Protein AF-Q6NER3-F1 (afdb_monomer)

Secondary structure (DSSP, 8-state):
-B-HHHHHHHHHHHHH-S--S---SEEEEEEEES-HHHHHHHHHHS--SSS-TTEEEETTEEEEEEEEETT-SSTTEEEETTTEEEE-TTHHHHHHTPEEEEEETTEEEEE--HHHHHHHHHHHHHHHHHHHH-TTTT----

Foldseek 3Di:
DWAPPVLVQVVCCVPPNDHRPDDDQETEDEDEDQAVVVVVVVCVVFPDPDPDSQWGDDPNGIYGYHYAHNCAVVHQWHDPPDPDIDGNPLVVVQQVQFDWDDDDPRDTDTRGDPVSNVVRVVRVVVVVCCVPPVPPVVPPDD

Nearest PDB structures (foldseek):
  8fhw-assembly1_A  TM=4.745E-01  e=1.330E+00  Cryptococcus neoformans H99
  6nrd-assembly1_5  TM=2.661E-01  e=1.618E+00  Homo sapiens
  6m2a-assembly1_B  TM=3.642E-01  e=4.611E+00  Methanocaldococcus jannaschii DSM 2661
  8uny-assembly1_A  TM=3.781E-01  e=4.923E+00  Homo sapiens

Mean predicted aligned error: 6.6 Å

pLDDT: mean 86.95, std 14.72, range [35.31, 98.44]

Structure (mmCIF, N/CA/C/O backbone):
data_AF-Q6NER3-F1
#
_entry.id   AF-Q6NER3-F1
#
loop_
_atom_site.group_PDB
_atom_site.id
_atom_site.type_symbol
_atom_site.label_atom_id
_atom_site.label_alt_id
_atom_site.label_comp_id
_atom_site.label_asym_id
_atom_site.label_entity_id
_atom_site.label_seq_id
_atom_site.pdbx_PDB_ins_code
_atom_site.Cartn_x
_atom_site.Cartn_y
_atom_site.Cartn_z
_atom_site.occupancy
_atom_site.B_iso_or_equiv
_atom_site.auth_seq_id
_atom_site.auth_comp_id
_atom_site.auth_asym_id
_atom_site.auth_atom_id
_atom_site.pdbx_PDB_model_num
ATOM 1 N N . MET A 1 1 ? -5.671 -4.245 -1.292 1.00 96.94 1 MET A N 1
ATOM 2 C CA . MET A 1 1 ? -5.343 -4.567 0.114 1.00 96.94 1 MET A CA 1
ATOM 3 C C . MET A 1 1 ? -5.108 -3.270 0.865 1.00 96.94 1 MET A C 1
ATOM 5 O O . MET A 1 1 ? -4.344 -2.448 0.378 1.00 96.94 1 MET A O 1
ATOM 9 N N . LEU A 1 2 ? -5.775 -3.070 2.002 1.00 96.06 2 LEU A N 1
ATOM 10 C CA . LEU A 1 2 ? -5.524 -1.929 2.884 1.00 96.06 2 LEU A CA 1
ATOM 11 C C . LEU A 1 2 ? -4.144 -2.083 3.515 1.00 96.06 2 LEU A C 1
ATOM 13 O O . LEU A 1 2 ? -3.862 -3.124 4.104 1.00 96.06 2 LEU A O 1
ATOM 17 N N . VAL A 1 3 ? -3.305 -1.059 3.421 1.00 95.12 3 VAL A N 1
ATOM 18 C CA . VAL A 1 3 ? -1.958 -1.072 4.004 1.00 95.12 3 VAL A CA 1
ATOM 19 C C . VAL A 1 3 ? -1.732 0.193 4.837 1.00 95.12 3 VAL A C 1
ATOM 21 O O . VAL A 1 3 ? -2.678 0.844 5.283 1.00 95.12 3 VAL A O 1
ATOM 24 N N . GLY A 1 4 ? -0.472 0.500 5.141 1.00 91.69 4 GLY A N 1
ATOM 25 C CA . GLY A 1 4 ? -0.117 1.790 5.717 1.00 91.69 4 GLY A CA 1
ATOM 26 C C . GLY A 1 4 ? -0.573 1.997 7.160 1.00 91.69 4 GLY A C 1
ATOM 27 O O . GLY A 1 4 ? -0.638 1.064 7.968 1.00 91.69 4 GLY A O 1
ATOM 28 N N . ALA A 1 5 ? -0.796 3.262 7.513 1.00 89.50 5 ALA A N 1
ATOM 29 C CA . ALA A 1 5 ? -1.088 3.666 8.887 1.00 89.50 5 ALA A CA 1
ATOM 30 C C . ALA A 1 5 ? -2.426 3.105 9.381 1.00 89.50 5 ALA A C 1
ATOM 32 O O . ALA A 1 5 ? -2.504 2.617 10.507 1.00 89.50 5 ALA A O 1
ATOM 33 N N . ARG A 1 6 ? -3.446 3.083 8.518 1.00 90.06 6 ARG A N 1
ATOM 34 C CA . ARG A 1 6 ? -4.778 2.595 8.884 1.00 90.06 6 ARG A CA 1
ATOM 35 C C . ARG A 1 6 ? -4.765 1.121 9.284 1.00 90.06 6 ARG A C 1
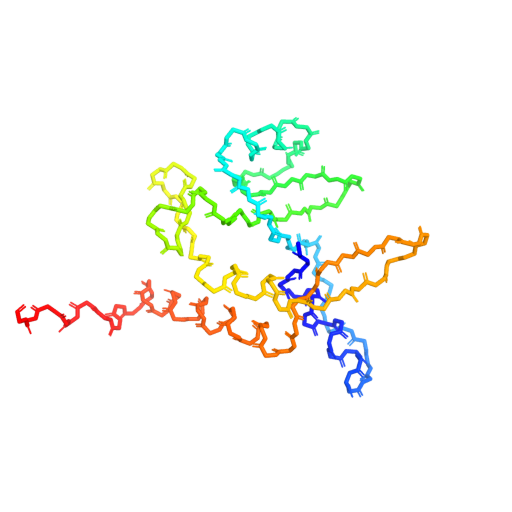ATOM 37 O O . ARG A 1 6 ? -5.406 0.749 10.262 1.00 90.06 6 ARG A O 1
ATOM 44 N N . CYS A 1 7 ? -3.990 0.297 8.578 1.00 91.62 7 CYS A N 1
ATOM 45 C CA . CYS A 1 7 ? -3.805 -1.106 8.935 1.00 91.62 7 CYS A CA 1
ATOM 46 C C . CYS A 1 7 ? -3.124 -1.270 10.306 1.00 91.62 7 CYS A C 1
ATOM 48 O O . CYS A 1 7 ? -3.602 -2.042 11.138 1.00 91.62 7 CYS A O 1
ATOM 50 N N . ARG A 1 8 ? -2.053 -0.507 10.581 1.00 91.00 8 ARG A N 1
ATOM 51 C CA . ARG A 1 8 ? -1.398 -0.494 11.904 1.00 91.00 8 ARG A CA 1
ATOM 52 C C . ARG A 1 8 ? -2.399 -0.156 13.007 1.00 91.00 8 ARG A C 1
ATOM 54 O O . ARG A 1 8 ? -2.410 -0.819 14.037 1.00 91.00 8 ARG A O 1
ATOM 61 N N . ASP A 1 9 ? -3.217 0.865 12.789 1.00 89.69 9 ASP A N 1
ATOM 62 C CA . ASP A 1 9 ? -4.152 1.360 13.795 1.00 89.69 9 ASP A CA 1
ATOM 63 C C . ASP A 1 9 ? -5.246 0.325 14.112 1.00 89.69 9 ASP A C 1
ATOM 65 O O . ASP A 1 9 ? -5.597 0.137 15.276 1.00 89.69 9 ASP A O 1
ATOM 69 N N . ILE A 1 10 ? -5.735 -0.402 13.098 1.00 90.50 10 ILE A N 1
ATOM 70 C CA . ILE A 1 10 ? -6.672 -1.524 13.284 1.00 90.50 10 ILE A CA 1
ATOM 71 C C . ILE A 1 10 ? -6.021 -2.639 14.111 1.00 90.50 10 ILE A C 1
ATOM 73 O O . ILE A 1 10 ? -6.612 -3.105 15.084 1.00 90.50 10 ILE A O 1
ATOM 77 N N . HIS A 1 11 ? -4.791 -3.038 13.773 1.00 91.75 11 HIS A N 1
ATOM 78 C CA . HIS A 1 11 ? -4.052 -4.045 14.545 1.00 91.75 11 HIS A CA 1
ATOM 79 C C . HIS A 1 11 ? -3.835 -3.616 15.994 1.00 91.75 11 HIS A C 1
ATOM 81 O O . HIS A 1 11 ? -4.096 -4.391 16.910 1.00 91.75 11 HIS A O 1
ATOM 87 N N . GLN A 1 12 ? -3.403 -2.374 16.218 1.00 88.56 12 GLN A N 1
ATOM 88 C CA . GLN A 1 12 ? -3.172 -1.844 17.559 1.00 88.56 12 GLN A CA 1
ATOM 89 C C . GLN A 1 12 ? -4.454 -1.862 18.395 1.00 88.56 12 GLN A C 1
ATOM 91 O O . GLN A 1 12 ? -4.426 -2.325 19.537 1.00 88.56 12 GLN A O 1
ATOM 96 N N . LYS A 1 13 ? -5.575 -1.414 17.815 1.00 87.81 13 LYS A N 1
ATOM 97 C CA . LYS A 1 13 ? -6.883 -1.448 18.475 1.00 87.81 13 LYS A CA 1
ATOM 98 C C . LYS A 1 13 ? -7.285 -2.874 18.856 1.00 87.81 13 LYS A C 1
ATOM 100 O O . LYS A 1 13 ? -7.764 -3.080 19.966 1.00 87.81 13 LYS A O 1
ATOM 105 N N . ASN A 1 14 ? -7.061 -3.843 17.968 1.00 86.81 14 ASN A N 1
ATOM 106 C CA . ASN A 1 14 ? -7.423 -5.242 18.200 1.00 86.81 14 ASN A CA 1
ATOM 107 C C . ASN A 1 14 ? -6.535 -5.940 19.246 1.00 86.81 14 ASN A C 1
ATOM 109 O O . ASN A 1 14 ? -7.009 -6.851 19.915 1.00 86.81 14 ASN A O 1
ATOM 113 N N . ILE A 1 15 ? -5.264 -5.546 19.377 1.00 86.12 15 ILE A N 1
ATOM 114 C CA . ILE A 1 15 ? -4.297 -6.216 20.266 1.00 86.12 15 ILE A CA 1
ATOM 115 C C . ILE A 1 15 ? -4.281 -5.601 21.667 1.00 86.12 15 ILE A C 1
ATOM 117 O O . ILE A 1 15 ? -4.321 -6.325 22.656 1.00 86.12 15 ILE A O 1
ATOM 121 N N . VAL A 1 16 ? -4.156 -4.276 21.757 1.00 80.94 16 VAL A N 1
ATOM 122 C CA . VAL A 1 16 ? -3.859 -3.583 23.026 1.00 80.94 16 VAL A CA 1
ATOM 123 C C . VAL A 1 16 ? -5.107 -2.918 23.612 1.00 80.94 16 VAL A C 1
ATOM 125 O O . VAL A 1 16 ? -5.146 -2.619 24.802 1.00 80.94 16 VAL A O 1
ATOM 128 N N . GLY A 1 17 ? -6.142 -2.704 22.794 1.00 74.50 17 GLY A N 1
ATOM 129 C CA . GLY A 1 17 ? -7.252 -1.823 23.139 1.00 74.50 17 GLY A CA 1
ATOM 130 C C . GLY A 1 17 ? -6.810 -0.353 23.144 1.00 74.50 17 GLY A C 1
ATOM 131 O O . GLY A 1 17 ? -5.700 -0.008 23.543 1.00 74.50 17 GLY A O 1
ATOM 132 N N . GLY A 1 18 ? -7.669 0.535 22.650 1.00 67.88 18 GLY A N 1
ATOM 133 C CA . GLY A 1 18 ? -7.396 1.973 22.592 1.00 67.88 18 GLY A CA 1
ATOM 134 C C . GLY A 1 18 ? -7.674 2.591 21.226 1.00 67.88 18 GLY A C 1
ATOM 135 O O . GLY A 1 18 ? -7.830 1.899 20.217 1.00 67.88 18 GLY A O 1
ATOM 136 N N . GLU A 1 19 ? -7.781 3.916 21.210 1.00 63.88 19 GLU A N 1
ATOM 137 C CA . GLU A 1 19 ? -8.011 4.679 19.988 1.00 63.88 19 GLU A CA 1
ATOM 138 C C . GLU A 1 19 ? -6.704 4.941 19.237 1.00 63.88 19 GLU A C 1
ATOM 140 O O . GLU A 1 19 ? -5.624 5.064 19.820 1.00 63.88 19 GLU A O 1
ATOM 145 N N . ALA A 1 20 ? -6.802 5.015 17.911 1.00 62.84 20 ALA A N 1
ATOM 146 C CA . ALA A 1 20 ? -5.674 5.357 17.061 1.00 62.84 20 ALA A CA 1
ATOM 147 C C . ALA A 1 20 ? -5.167 6.766 17.407 1.00 62.84 20 ALA A C 1
ATOM 149 O O . ALA A 1 20 ? -5.941 7.718 17.432 1.00 62.84 20 ALA A O 1
ATOM 150 N N . SER A 1 21 ? -3.859 6.924 17.625 1.00 59.25 21 SER A N 1
ATOM 151 C CA . SER A 1 21 ? -3.274 8.211 18.038 1.00 59.25 21 SER A CA 1
ATOM 152 C C . SER A 1 21 ? -3.172 9.254 16.916 1.00 59.25 21 SER A C 1
ATOM 154 O O . SER A 1 21 ? -2.771 10.391 17.166 1.00 59.25 21 SER A O 1
ATOM 156 N N . ARG A 1 22 ? -3.503 8.893 15.668 1.00 55.66 22 ARG A N 1
ATOM 157 C CA . ARG A 1 22 ? -3.395 9.768 14.493 1.00 55.66 22 ARG A CA 1
ATOM 158 C C . ARG A 1 22 ? -4.626 9.674 13.600 1.00 55.66 22 ARG A C 1
ATOM 160 O O . ARG A 1 22 ? -4.924 8.615 13.059 1.00 55.66 22 ARG A O 1
ATOM 167 N N . ALA A 1 23 ? -5.249 10.820 13.339 1.00 57.25 23 ALA A N 1
ATOM 168 C CA . ALA A 1 23 ? -6.130 10.993 12.193 1.00 57.25 23 ALA A CA 1
ATOM 169 C C . ALA A 1 23 ? -5.266 11.099 10.923 1.00 57.25 23 ALA A C 1
ATOM 171 O O . ALA A 1 23 ? -4.775 12.176 10.585 1.00 57.25 23 ALA A O 1
ATOM 172 N N . THR A 1 24 ? -5.012 9.973 10.257 1.00 57.84 24 THR A N 1
ATOM 173 C CA . THR A 1 24 ? -4.500 9.996 8.877 1.00 57.84 24 THR A CA 1
ATOM 174 C C . THR A 1 24 ? -5.667 10.323 7.949 1.00 57.84 24 THR A C 1
ATOM 176 O O . THR A 1 24 ? -6.755 9.771 8.111 1.00 57.84 24 THR A O 1
ATOM 179 N N . LYS A 1 25 ? -5.487 11.316 7.070 1.00 68.06 25 LYS A N 1
ATOM 180 C CA . LYS A 1 25 ? -6.534 11.759 6.127 1.00 68.06 25 LYS A CA 1
ATOM 181 C C . LYS A 1 25 ? -6.527 10.932 4.841 1.00 68.06 25 LYS A C 1
ATOM 183 O O . LYS A 1 25 ? -7.519 10.910 4.123 1.00 68.06 25 LYS A O 1
ATOM 188 N N . ASP A 1 26 ? -5.402 10.293 4.572 1.00 78.56 26 ASP A N 1
ATOM 189 C CA . ASP A 1 26 ? -5.086 9.453 3.435 1.00 78.56 26 ASP A CA 1
ATOM 190 C C . ASP A 1 26 ? -5.218 7.966 3.792 1.00 78.56 26 ASP A C 1
ATOM 192 O O . ASP A 1 26 ? -4.906 7.534 4.906 1.00 78.56 26 ASP A O 1
ATOM 196 N N . ILE A 1 27 ? -5.712 7.175 2.838 1.00 89.69 27 ILE A N 1
ATOM 197 C CA . ILE A 1 27 ? -5.804 5.717 2.956 1.00 89.69 27 ILE A CA 1
ATOM 198 C C . ILE A 1 27 ? -4.938 5.081 1.873 1.00 89.69 27 ILE A C 1
ATOM 200 O O . ILE A 1 27 ? -5.163 5.293 0.684 1.00 89.69 27 ILE A O 1
ATOM 204 N N . ASP A 1 28 ? -3.990 4.247 2.290 1.00 94.00 28 ASP A N 1
ATOM 205 C CA . ASP A 1 28 ? -3.115 3.515 1.380 1.00 94.00 28 ASP A CA 1
ATOM 206 C C . ASP A 1 28 ? -3.755 2.194 0.924 1.00 94.00 28 ASP A C 1
ATOM 208 O O . ASP A 1 28 ? -4.078 1.320 1.744 1.00 94.00 28 ASP A O 1
ATOM 212 N N . PHE A 1 29 ? -3.863 1.997 -0.390 1.00 96.12 29 PHE A N 1
ATOM 213 C CA . PHE A 1 29 ? -4.314 0.744 -0.991 1.00 96.12 29 PHE A CA 1
ATOM 214 C C . PHE A 1 29 ? -3.264 0.159 -1.926 1.00 96.12 29 PHE A C 1
ATOM 216 O O . PHE A 1 29 ? -2.941 0.737 -2.956 1.00 96.12 29 PHE A O 1
ATOM 223 N N . ALA A 1 30 ? -2.807 -1.053 -1.619 1.00 97.31 30 ALA A N 1
ATOM 224 C CA . ALA A 1 30 ? -2.033 -1.855 -2.555 1.00 97.31 30 ALA 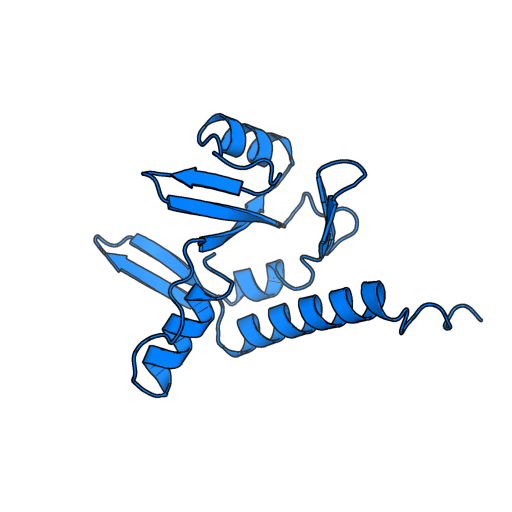A CA 1
ATOM 225 C C . ALA A 1 30 ? -2.970 -2.569 -3.542 1.00 97.31 30 ALA A C 1
ATOM 227 O O . ALA A 1 30 ? -3.863 -3.311 -3.105 1.00 97.31 30 ALA A O 1
ATOM 228 N N . LEU A 1 31 ? -2.770 -2.373 -4.847 1.00 97.19 31 LEU A N 1
ATOM 229 C CA . LEU A 1 31 ? -3.543 -3.012 -5.917 1.00 97.19 31 LEU A CA 1
ATOM 230 C C . LEU A 1 31 ? -2.638 -3.877 -6.795 1.00 97.19 31 LEU A C 1
ATOM 232 O O . LEU A 1 31 ? -1.687 -3.368 -7.382 1.00 97.19 31 LEU A O 1
ATOM 236 N N . ALA A 1 32 ? -2.973 -5.165 -6.888 1.00 96.88 32 ALA A N 1
ATOM 237 C CA . ALA A 1 32 ? -2.359 -6.069 -7.850 1.00 96.88 32 ALA A CA 1
ATOM 238 C C . ALA A 1 32 ? -2.895 -5.709 -9.238 1.00 96.88 32 ALA A C 1
ATOM 240 O O . ALA A 1 32 ? -4.110 -5.716 -9.442 1.00 96.88 32 ALA A O 1
ATOM 241 N N . LEU A 1 33 ? -2.009 -5.350 -10.156 1.00 96.50 33 LEU A N 1
ATOM 242 C CA . LEU A 1 33 ? -2.350 -4.897 -11.494 1.00 96.50 33 LEU A CA 1
ATOM 243 C C . LEU A 1 33 ? -1.436 -5.582 -12.511 1.00 96.50 33 LEU A C 1
ATOM 245 O O . LEU A 1 33 ? -0.235 -5.736 -12.294 1.00 96.50 33 LEU A O 1
ATOM 249 N N . GLU A 1 34 ? -2.029 -5.954 -13.639 1.00 95.75 34 GLU A N 1
ATOM 250 C CA . GLU A 1 34 ? -1.329 -6.618 -14.743 1.00 95.75 34 GLU A CA 1
ATOM 251 C C . GLU A 1 34 ? -0.459 -5.631 -15.533 1.00 95.75 34 GLU A C 1
ATOM 253 O O . GLU A 1 34 ? 0.585 -5.977 -16.071 1.00 95.75 34 GLU A O 1
ATOM 258 N N . ASN A 1 35 ? -0.888 -4.370 -15.623 1.00 95.06 35 ASN A N 1
ATOM 259 C CA . ASN A 1 35 ? -0.227 -3.370 -16.450 1.00 95.06 35 ASN A CA 1
ATOM 260 C C . ASN A 1 35 ? -0.567 -1.934 -16.022 1.00 95.06 35 ASN A C 1
ATOM 262 O O . ASN A 1 35 ? -1.455 -1.670 -15.201 1.00 95.06 35 ASN A O 1
ATOM 266 N N . TRP A 1 36 ? 0.156 -0.980 -16.606 1.00 94.88 36 TRP A N 1
ATOM 267 C CA . TRP A 1 36 ? -0.004 0.443 -16.319 1.00 94.88 36 TRP A CA 1
ATOM 268 C C . TRP A 1 36 ? -1.263 1.051 -16.951 1.00 94.88 36 TRP A C 1
ATOM 270 O O . TRP A 1 36 ? -1.739 2.085 -16.483 1.00 94.88 36 TRP A O 1
ATOM 280 N N . GLU A 1 37 ? -1.821 0.446 -17.998 1.00 95.31 37 GLU A N 1
ATOM 281 C CA . GLU A 1 37 ? -3.068 0.863 -18.642 1.00 95.31 37 GLU A CA 1
ATOM 282 C C . GLU A 1 37 ? -4.233 0.789 -17.648 1.00 95.31 37 GLU A C 1
ATOM 284 O O . GLU A 1 37 ? -4.996 1.751 -17.536 1.00 95.31 37 GLU A O 1
ATOM 289 N N . LEU A 1 38 ? -4.322 -0.293 -16.867 1.00 95.38 38 LEU A N 1
ATOM 290 C CA . LEU A 1 38 ? -5.319 -0.450 -15.803 1.00 95.38 38 LEU A CA 1
ATOM 291 C C . LEU A 1 38 ? -5.172 0.628 -14.723 1.00 95.38 38 LEU A C 1
ATOM 293 O O . LEU A 1 38 ? -6.161 1.235 -14.305 1.00 95.38 38 LEU A O 1
ATOM 297 N N . PHE A 1 39 ? -3.935 0.923 -14.313 1.00 94.94 39 PHE A N 1
ATOM 298 C CA . PHE 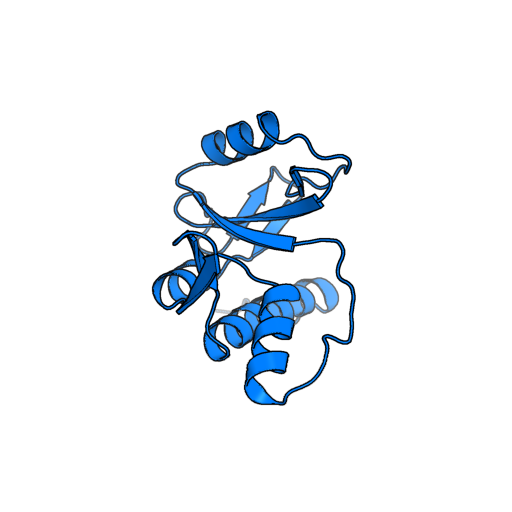A 1 39 ? -3.665 2.003 -13.366 1.00 94.94 39 PHE A CA 1
ATOM 299 C C . PHE A 1 39 ? -4.116 3.366 -13.918 1.00 94.94 39 PHE A C 1
ATOM 301 O O . PHE A 1 39 ? -4.773 4.143 -13.221 1.00 94.94 39 PHE A O 1
ATOM 308 N N . ARG A 1 40 ? -3.827 3.655 -15.195 1.00 94.56 40 ARG A N 1
ATOM 309 C CA . ARG A 1 40 ? -4.261 4.895 -15.861 1.00 94.56 40 ARG A CA 1
ATOM 310 C C . ARG A 1 40 ? -5.782 4.987 -15.982 1.00 94.56 40 ARG A C 1
ATOM 312 O O . ARG A 1 40 ? -6.329 6.059 -15.732 1.00 94.56 40 ARG A O 1
ATOM 319 N N . ALA A 1 41 ? -6.469 3.893 -16.306 1.00 95.69 41 ALA A N 1
ATOM 320 C CA . ALA A 1 41 ? -7.930 3.855 -16.363 1.00 95.69 41 ALA A CA 1
ATOM 321 C C . ALA A 1 41 ? -8.557 4.159 -14.989 1.00 95.69 41 ALA A C 1
ATOM 323 O O . ALA A 1 41 ? -9.488 4.962 -14.890 1.00 95.69 41 ALA A O 1
ATOM 324 N N . LEU A 1 42 ? -7.995 3.597 -13.913 1.00 94.69 42 LEU A N 1
ATOM 325 C CA . LEU A 1 42 ? -8.412 3.891 -12.541 1.00 94.69 42 LEU A CA 1
ATOM 326 C C . LEU A 1 42 ? -8.217 5.378 -12.198 1.00 94.69 42 LEU A C 1
ATOM 328 O O . LEU A 1 42 ? -9.139 6.019 -11.694 1.00 94.69 42 LEU A O 1
ATOM 332 N N . LYS A 1 43 ? -7.058 5.952 -12.540 1.00 93.69 43 LYS A N 1
ATOM 333 C CA . LYS A 1 43 ? -6.756 7.383 -12.347 1.00 93.69 43 LYS A CA 1
ATOM 334 C C . LYS A 1 43 ? -7.701 8.307 -13.119 1.00 93.69 43 LYS A C 1
ATOM 336 O O . LYS A 1 43 ? -8.035 9.379 -12.623 1.00 93.69 43 LYS A O 1
ATOM 341 N N . GLN A 1 44 ? -8.129 7.913 -14.319 1.00 94.81 44 GLN A N 1
ATOM 342 C CA . GLN A 1 44 ? -9.107 8.668 -15.111 1.00 94.81 44 GLN A CA 1
ATOM 343 C C . GLN A 1 44 ? -10.507 8.607 -14.496 1.00 94.81 44 GLN A C 1
ATOM 345 O O . GLN A 1 44 ? -11.228 9.603 -14.502 1.00 94.81 44 GLN A O 1
ATOM 350 N N . ARG A 1 45 ? -10.895 7.449 -13.948 1.00 96.25 45 ARG A N 1
ATOM 351 C CA . ARG A 1 45 ? -12.202 7.267 -13.309 1.00 96.25 45 ARG A CA 1
ATOM 352 C C . ARG A 1 45 ? -12.326 8.026 -11.987 1.00 96.25 45 ARG A C 1
ATOM 354 O O . ARG A 1 45 ? -13.418 8.503 -11.679 1.00 96.25 45 ARG A O 1
ATOM 361 N N . PHE A 1 46 ? -11.227 8.117 -11.238 1.00 95.88 46 PHE A N 1
ATOM 362 C CA . PHE A 1 46 ? -11.146 8.740 -9.917 1.00 95.88 46 PHE A CA 1
ATOM 363 C C . PHE A 1 46 ? -10.051 9.819 -9.899 1.00 95.88 46 PHE A C 1
ATOM 365 O O . PHE A 1 46 ? -8.949 9.585 -9.392 1.00 95.88 46 PHE A O 1
ATOM 372 N N . PRO A 1 47 ? -10.313 11.003 -10.481 1.00 94.12 47 PRO A N 1
ATOM 373 C CA . PRO A 1 47 ? -9.325 12.074 -10.535 1.00 94.12 47 PRO A CA 1
ATOM 374 C C . PRO A 1 47 ? -8.930 12.532 -9.123 1.00 94.12 47 PRO A C 1
ATOM 376 O O . PRO A 1 47 ? -9.769 12.631 -8.233 1.00 94.12 47 PRO A O 1
ATOM 379 N N . SER A 1 48 ? -7.643 12.814 -8.911 1.00 91.38 48 SER A N 1
ATOM 380 C CA . SER A 1 48 ? -7.137 13.351 -7.638 1.00 91.38 48 SER A CA 1
ATOM 381 C C . SER A 1 48 ? -7.259 14.871 -7.578 1.00 91.38 48 SER A C 1
ATOM 383 O O . 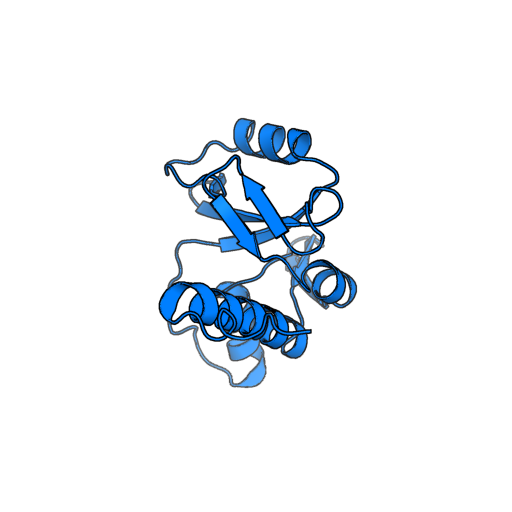SER A 1 48 ? -7.266 15.549 -8.603 1.00 91.38 48 SER A O 1
ATOM 385 N N . THR A 1 49 ? -7.280 15.410 -6.362 1.00 88.25 49 THR A N 1
ATOM 386 C CA . THR A 1 49 ? -7.097 16.842 -6.077 1.00 88.25 49 THR A CA 1
ATOM 387 C C . THR A 1 49 ? -5.632 17.214 -5.835 1.00 88.25 49 THR A C 1
ATOM 389 O O . THR A 1 49 ? -5.321 18.385 -5.625 1.00 88.25 49 THR A O 1
ATOM 392 N N . THR A 1 50 ? -4.725 16.233 -5.852 1.00 86.75 50 THR A N 1
ATOM 393 C CA . THR A 1 50 ? -3.286 16.415 -5.637 1.00 86.75 50 THR A CA 1
ATOM 394 C C . THR A 1 50 ? -2.490 16.090 -6.901 1.00 86.75 50 THR A C 1
ATOM 396 O O . THR A 1 50 ? -2.949 15.359 -7.777 1.00 86.75 50 THR A O 1
ATOM 399 N N . ASN A 1 51 ? -1.250 16.582 -6.962 1.00 86.12 51 ASN A N 1
ATOM 400 C CA . ASN A 1 51 ? -0.314 16.262 -8.044 1.00 86.12 51 ASN A CA 1
ATOM 401 C C . ASN A 1 51 ? 0.427 14.927 -7.830 1.00 86.12 51 ASN A C 1
ATOM 403 O O . ASN A 1 51 ? 1.296 14.578 -8.628 1.00 86.12 51 ASN A O 1
ATOM 407 N N . ALA A 1 52 ? 0.128 14.187 -6.757 1.00 89.38 52 ALA A N 1
ATOM 408 C CA . ALA A 1 52 ? 0.772 12.908 -6.491 1.00 89.38 52 ALA A CA 1
ATOM 409 C C . ALA A 1 52 ? 0.316 11.860 -7.519 1.00 89.38 52 ALA A C 1
ATOM 411 O O . ALA A 1 52 ? -0.883 11.641 -7.737 1.00 89.38 52 ALA A O 1
ATOM 412 N N . TRP A 1 53 ? 1.276 11.194 -8.165 1.00 91.31 53 TRP A N 1
ATOM 413 C CA . TRP A 1 53 ? 0.992 10.262 -9.259 1.00 91.31 53 TRP A CA 1
ATOM 414 C C . TRP A 1 53 ? 0.131 9.080 -8.795 1.00 91.31 53 TRP A C 1
ATOM 416 O O . TRP A 1 53 ? -0.729 8.624 -9.549 1.00 91.31 53 TRP A O 1
ATOM 426 N N . GLN A 1 54 ? 0.285 8.657 -7.539 1.00 92.88 54 GLN A N 1
ATOM 427 C CA . GLN A 1 54 ? -0.452 7.553 -6.933 1.00 92.88 54 GLN A CA 1
ATOM 428 C C . GLN A 1 54 ? -1.860 7.906 -6.437 1.00 92.88 54 GLN A C 1
ATOM 430 O O . GLN A 1 54 ? -2.677 7.019 -6.211 1.00 92.88 54 GLN A O 1
ATOM 435 N N . SER A 1 55 ? -2.150 9.192 -6.248 1.00 94.12 55 SER A N 1
ATOM 436 C CA . SER A 1 55 ? -3.332 9.621 -5.500 1.00 94.12 55 SER A CA 1
ATOM 437 C C . SER A 1 55 ? -4.619 9.541 -6.329 1.00 94.12 55 SER A C 1
ATOM 439 O O . SER A 1 55 ? -4.602 9.838 -7.520 1.00 94.12 55 SER A O 1
ATOM 441 N N . VAL A 1 56 ? -5.755 9.218 -5.719 1.00 95.50 56 VAL A N 1
ATOM 442 C CA . VAL A 1 56 ? -7.107 9.336 -6.295 1.00 95.50 56 VAL A CA 1
AT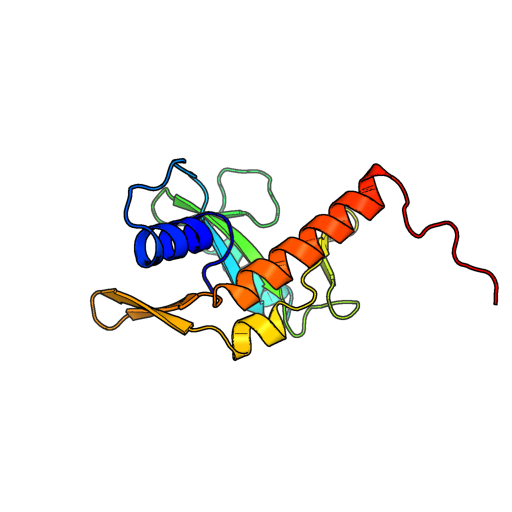OM 443 C C . VAL A 1 56 ? -8.073 9.917 -5.267 1.00 95.50 56 VAL A C 1
ATOM 445 O O . VAL A 1 56 ? -7.813 9.844 -4.066 1.00 95.50 56 VAL A O 1
ATOM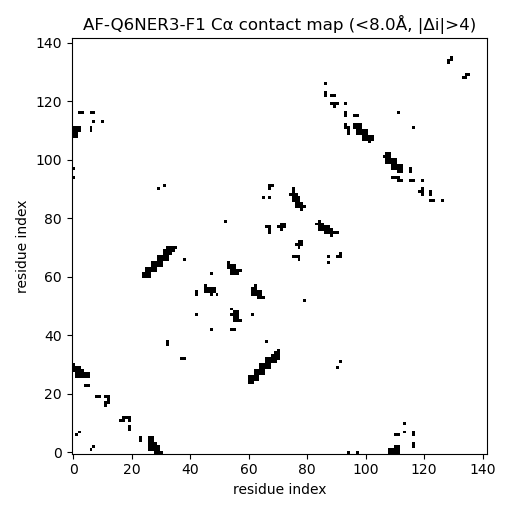 448 N N . LEU A 1 57 ? -9.192 10.486 -5.724 1.00 94.56 57 LEU A N 1
ATOM 449 C CA . LEU A 1 57 ? -10.269 10.951 -4.849 1.00 94.56 57 LEU A CA 1
ATOM 450 C C . LEU A 1 57 ? -11.518 10.088 -5.040 1.00 94.56 57 LEU A C 1
ATOM 452 O O . LEU A 1 57 ? -12.012 9.935 -6.158 1.00 94.56 57 LEU A O 1
ATOM 456 N N . VAL A 1 58 ? -12.053 9.567 -3.938 1.00 93.12 58 VAL A N 1
ATOM 457 C CA . VAL A 1 58 ? -13.306 8.801 -3.915 1.00 93.12 58 VAL A CA 1
ATOM 458 C C . VAL A 1 58 ? -14.184 9.358 -2.804 1.00 93.12 58 VAL A C 1
ATOM 460 O O . VAL A 1 58 ? -13.774 9.341 -1.648 1.00 93.12 58 VAL A O 1
ATOM 463 N N . GLU A 1 59 ? -15.366 9.880 -3.142 1.00 91.81 59 GLU A N 1
ATOM 464 C CA . GLU A 1 59 ? -16.328 10.429 -2.163 1.00 91.81 59 GLU A CA 1
ATOM 465 C C . GLU A 1 59 ? -15.695 11.427 -1.164 1.00 91.81 59 GLU A C 1
ATOM 467 O O . GLU A 1 59 ? -15.971 11.417 0.033 1.00 91.81 59 GLU A O 1
ATOM 472 N N . GLY A 1 60 ? -14.783 12.281 -1.647 1.00 89.69 60 GLY A N 1
ATOM 473 C CA . GLY A 1 60 ? -14.081 13.271 -0.817 1.00 89.69 60 GLY A CA 1
ATOM 474 C C . GLY A 1 60 ? -12.923 12.720 0.028 1.00 89.69 60 GLY A C 1
ATOM 475 O O . GLY A 1 60 ? -12.284 13.487 0.747 1.00 89.69 60 GLY A O 1
ATOM 476 N N . ILE A 1 61 ? -12.618 11.425 -0.076 1.00 89.12 61 ILE A N 1
ATOM 477 C CA . ILE A 1 61 ? -11.509 10.761 0.615 1.00 89.12 61 ILE A CA 1
ATOM 478 C C . ILE A 1 61 ? -10.344 10.570 -0.356 1.00 89.12 61 ILE A C 1
ATOM 480 O O . ILE A 1 61 ? -10.503 9.999 -1.438 1.00 89.12 61 ILE A O 1
ATOM 484 N N . THR A 1 62 ? -9.161 11.034 0.042 1.00 92.06 62 THR A N 1
ATOM 485 C CA . THR A 1 62 ? -7.927 10.822 -0.718 1.00 92.06 62 THR A CA 1
ATOM 486 C C . THR A 1 62 ? -7.394 9.417 -0.463 1.00 92.06 62 THR A C 1
ATOM 488 O O . THR A 1 62 ? -7.161 9.034 0.685 1.00 92.06 62 THR A O 1
ATOM 491 N N . LEU A 1 63 ? -7.170 8.660 -1.535 1.00 93.56 63 LEU A N 1
ATOM 492 C CA . LEU A 1 63 ? -6.542 7.343 -1.484 1.00 93.56 63 LEU A CA 1
ATOM 493 C C . LEU A 1 63 ? -5.202 7.385 -2.213 1.00 93.56 63 LEU A C 1
ATOM 495 O O . LEU A 1 63 ? -5.128 7.908 -3.324 1.00 93.56 63 LEU A O 1
ATOM 499 N N . ASP A 1 64 ? -4.182 6.773 -1.627 1.00 94.12 64 ASP A N 1
ATOM 500 C CA . ASP A 1 64 ? -2.894 6.561 -2.279 1.00 94.12 64 ASP A CA 1
ATOM 501 C C . ASP A 1 64 ? -2.818 5.118 -2.783 1.00 94.12 64 ASP A C 1
ATOM 503 O O . ASP A 1 64 ? -2.888 4.154 -2.014 1.00 94.12 64 ASP A O 1
ATOM 507 N N . ILE A 1 65 ? -2.725 4.964 -4.105 1.00 95.69 65 ILE A N 1
ATOM 508 C CA . ILE A 1 65 ? -2.737 3.662 -4.767 1.00 95.69 65 ILE A CA 1
ATOM 509 C C . ILE A 1 65 ? -1.310 3.181 -5.000 1.00 95.69 65 ILE A C 1
ATOM 511 O O . ILE A 1 65 ? -0.563 3.764 -5.776 1.00 95.69 65 ILE A O 1
ATOM 515 N N . ILE A 1 66 ? -0.950 2.064 -4.386 1.00 96.06 66 ILE A N 1
ATOM 516 C CA . ILE A 1 66 ? 0.341 1.407 -4.566 1.00 96.06 66 ILE A CA 1
ATOM 517 C C . ILE A 1 66 ? 0.146 0.257 -5.565 1.00 96.06 66 ILE A C 1
ATOM 519 O O . ILE A 1 66 ? -0.360 -0.799 -5.170 1.00 96.06 66 ILE A O 1
ATOM 523 N N . PRO A 1 67 ? 0.480 0.437 -6.856 1.00 96.69 67 PRO A N 1
ATOM 524 C CA . PRO A 1 67 ? 0.401 -0.649 -7.821 1.00 96.69 67 PRO A CA 1
ATOM 525 C C . PRO A 1 67 ? 1.516 -1.667 -7.551 1.00 96.69 67 PRO A C 1
ATOM 527 O O . PRO A 1 67 ? 2.629 -1.284 -7.206 1.00 96.69 67 PRO A O 1
ATOM 530 N N . PHE A 1 68 ? 1.220 -2.953 -7.696 1.00 97.44 68 PHE A N 1
ATOM 531 C CA . PHE A 1 68 ? 2.187 -4.055 -7.643 1.00 97.44 68 PHE A CA 1
ATOM 532 C C . PHE A 1 68 ? 1.686 -5.206 -8.530 1.00 97.44 68 PHE A C 1
ATOM 534 O O . PHE A 1 68 ? 0.566 -5.132 -9.037 1.00 97.44 68 PHE A O 1
ATOM 541 N N . GLY A 1 69 ? 2.471 -6.263 -8.717 1.00 96.75 69 GLY A N 1
ATOM 542 C CA . GLY A 1 69 ? 2.115 -7.402 -9.566 1.00 96.75 69 GLY A CA 1
ATOM 543 C C . GLY A 1 69 ? 2.908 -7.428 -10.870 1.00 96.75 69 GLY A C 1
ATOM 544 O O . GLY A 1 69 ? 4.112 -7.195 -10.872 1.00 96.75 69 GLY A O 1
ATOM 545 N N . GLU A 1 70 ? 2.255 -7.730 -11.990 1.00 96.56 70 GLU A N 1
ATOM 546 C CA . GLU A 1 70 ? 2.962 -8.001 -13.255 1.00 96.56 70 GLU A CA 1
ATOM 547 C C . GLU A 1 70 ? 3.591 -6.753 -13.889 1.00 96.56 70 GLU A C 1
ATOM 549 O O . GLU A 1 70 ? 4.524 -6.871 -14.677 1.00 96.56 70 GLU A O 1
ATOM 554 N N . LEU A 1 71 ? 3.140 -5.553 -13.507 1.00 94.44 71 LEU A N 1
ATOM 555 C CA . LEU A 1 71 ? 3.738 -4.286 -13.955 1.00 94.44 71 LEU A CA 1
ATOM 556 C C . LEU A 1 71 ? 5.081 -3.950 -13.286 1.00 94.44 71 LEU A C 1
ATOM 558 O O . LEU A 1 71 ? 5.665 -2.907 -13.594 1.00 94.44 71 LEU A O 1
ATOM 562 N N . GLU A 1 72 ? 5.524 -4.765 -12.327 1.00 95.31 72 GLU A N 1
ATOM 563 C CA . GLU A 1 72 ? 6.798 -4.578 -11.640 1.00 95.31 72 GLU A CA 1
ATOM 564 C C . GLU A 1 72 ? 7.975 -4.737 -12.607 1.00 95.31 72 GLU A C 1
ATOM 566 O O . GLU A 1 72 ? 8.192 -5.799 -13.189 1.00 95.31 72 GLU A O 1
ATOM 571 N N . GLU A 1 73 ? 8.780 -3.685 -12.737 1.00 92.81 73 GLU A N 1
ATOM 572 C CA . GLU A 1 73 ? 9.953 -3.679 -13.601 1.00 92.81 73 GLU A CA 1
ATOM 573 C C . GLU A 1 73 ? 11.087 -2.823 -12.999 1.00 92.81 73 GLU A C 1
ATOM 575 O O . GLU A 1 73 ? 11.018 -1.589 -13.027 1.00 92.81 73 GLU A O 1
ATOM 580 N N . PRO A 1 74 ? 12.165 -3.447 -12.477 1.00 92.75 74 PRO A N 1
ATOM 581 C CA . PRO A 1 74 ? 12.327 -4.889 -12.236 1.00 92.75 74 PRO A CA 1
ATOM 582 C C . PRO A 1 74 ? 11.401 -5.407 -11.117 1.00 92.75 74 PRO A C 1
ATOM 584 O O . PRO A 1 74 ? 10.814 -4.624 -10.378 1.00 92.75 74 PRO A O 1
ATOM 587 N N . LEU A 1 75 ? 11.340 -6.731 -10.925 1.00 93.31 75 LEU A N 1
ATOM 588 C CA . LEU A 1 75 ? 10.574 -7.352 -9.833 1.00 93.31 75 LEU A CA 1
ATOM 589 C C . LEU A 1 75 ? 10.849 -6.680 -8.468 1.00 93.31 75 LEU A C 1
ATOM 591 O O . LEU A 1 75 ? 11.998 -6.563 -8.016 1.00 93.31 75 LEU A O 1
ATOM 595 N N . GLY A 1 76 ? 9.778 -6.281 -7.787 1.00 94.38 76 GLY A N 1
ATOM 596 C CA . GLY A 1 76 ? 9.781 -5.525 -6.539 1.00 94.38 76 GLY A CA 1
ATOM 597 C C . GLY A 1 76 ? 9.895 -4.006 -6.703 1.00 94.38 76 GLY A C 1
ATOM 598 O O . GLY A 1 76 ? 10.048 -3.318 -5.693 1.00 94.38 76 GLY A O 1
ATOM 599 N N . GLU A 1 77 ? 9.840 -3.471 -7.922 1.00 94.56 77 GLU A N 1
ATOM 600 C CA . GLU A 1 77 ? 9.893 -2.037 -8.216 1.00 94.56 77 GLU A CA 1
ATOM 601 C C . GLU A 1 77 ? 8.819 -1.651 -9.237 1.00 94.56 77 GLU A C 1
ATOM 603 O O . GLU A 1 77 ? 8.604 -2.337 -10.228 1.00 94.56 77 GLU A O 1
ATOM 608 N N . VAL A 1 78 ? 8.157 -0.519 -9.011 1.00 94.44 78 VAL A N 1
ATOM 609 C CA . VAL A 1 78 ? 7.230 0.090 -9.973 1.00 94.44 78 VAL A CA 1
ATOM 610 C C . VAL A 1 78 ? 7.668 1.524 -10.240 1.00 94.44 78 VAL A C 1
ATOM 612 O O . VAL A 1 78 ? 8.047 2.239 -9.310 1.00 94.44 78 VAL A O 1
ATOM 615 N N . SER A 1 79 ? 7.630 1.958 -11.501 1.00 91.44 79 SER A N 1
ATOM 616 C CA . SER A 1 79 ? 8.053 3.305 -11.892 1.00 91.44 79 SER A CA 1
ATOM 617 C C . SER A 1 79 ? 6.959 4.046 -12.656 1.00 91.44 79 SER A C 1
ATOM 619 O O . SER A 1 79 ? 6.613 3.688 -13.779 1.00 91.44 79 SER A O 1
ATOM 621 N N . SER A 1 80 ? 6.444 5.128 -12.071 1.00 84.00 80 SER A N 1
ATOM 622 C CA . SER A 1 80 ? 5.555 6.058 -12.772 1.00 84.00 80 SER A CA 1
ATOM 623 C C . SER A 1 80 ? 6.406 7.050 -13.565 1.00 84.00 80 SER A C 1
ATOM 625 O O . SER A 1 80 ? 6.797 8.118 -13.080 1.00 84.00 80 SER A O 1
ATOM 627 N N . GLY A 1 81 ? 6.772 6.645 -14.784 1.00 79.75 81 GLY A N 1
ATOM 628 C CA . GLY A 1 81 ? 7.727 7.365 -15.628 1.00 79.75 81 GLY A CA 1
ATOM 629 C C . GLY A 1 81 ? 9.160 7.288 -15.093 1.00 79.75 81 GLY A C 1
ATOM 630 O O . GLY A 1 81 ? 9.526 6.330 -14.422 1.00 79.75 81 GLY A O 1
ATOM 631 N N . TYR A 1 82 ? 9.990 8.290 -15.394 1.00 62.44 82 TYR A N 1
ATOM 632 C CA . TYR A 1 82 ? 11.421 8.272 -15.047 1.00 62.44 82 TYR A CA 1
ATOM 633 C C . TYR A 1 82 ? 11.758 8.798 -13.645 1.00 62.44 82 TYR A C 1
ATOM 635 O O . TYR A 1 82 ? 12.877 8.606 -13.179 1.00 62.44 82 TYR A O 1
ATOM 643 N N . THR A 1 83 ? 10.830 9.490 -12.983 1.00 72.31 83 THR A N 1
ATOM 644 C CA . THR A 1 83 ? 11.128 10.269 -11.769 1.00 72.31 83 THR A CA 1
ATOM 645 C C . THR A 1 83 ? 10.609 9.645 -10.481 1.00 72.31 83 THR A C 1
ATOM 647 O O . THR A 1 83 ? 11.131 9.960 -9.416 1.00 72.31 83 THR A O 1
ATOM 650 N N . HIS A 1 84 ? 9.620 8.755 -10.553 1.00 80.38 84 HIS A N 1
ATOM 651 C CA . HIS A 1 84 ? 8.991 8.180 -9.368 1.00 80.38 84 HIS A CA 1
ATOM 652 C C . HIS A 1 84 ? 9.115 6.663 -9.379 1.00 80.38 84 HIS A C 1
ATOM 654 O O . HIS A 1 84 ? 8.310 5.983 -10.012 1.00 80.38 84 HIS A O 1
ATOM 660 N N . LYS A 1 85 ? 10.109 6.156 -8.650 1.00 88.19 85 LYS A N 1
ATOM 661 C CA . LYS A 1 85 ? 10.286 4.730 -8.371 1.00 88.19 85 LYS A CA 1
ATOM 662 C C . LYS A 1 85 ? 9.728 4.416 -6.995 1.00 88.19 85 LYS A C 1
ATOM 664 O O . LYS A 1 85 ? 9.960 5.165 -6.048 1.00 88.19 85 LYS A O 1
ATOM 669 N N . LEU A 1 86 ? 9.009 3.310 -6.889 1.00 90.88 86 LEU A N 1
ATOM 670 C CA . LEU A 1 86 ? 8.460 2.824 -5.638 1.00 90.88 86 LEU A CA 1
ATOM 671 C C . LEU A 1 86 ? 8.847 1.361 -5.451 1.00 90.88 86 LEU A C 1
ATOM 673 O O . LEU A 1 86 ? 8.573 0.513 -6.297 1.00 90.88 86 LEU A O 1
ATOM 677 N N . ASN A 1 87 ? 9.473 1.074 -4.314 1.00 93.12 87 ASN A N 1
ATOM 678 C CA . ASN A 1 87 ? 9.774 -0.283 -3.898 1.00 93.12 87 ASN A CA 1
ATOM 679 C C . ASN A 1 87 ? 8.498 -0.959 -3.384 1.00 93.12 87 ASN A C 1
ATOM 681 O O . ASN A 1 87 ? 7.909 -0.533 -2.388 1.00 93.12 87 ASN A O 1
ATOM 685 N N . VAL A 1 88 ? 8.092 -2.026 -4.063 1.00 96.06 88 VAL A N 1
ATOM 686 C CA . VAL A 1 88 ? 6.928 -2.854 -3.715 1.00 96.06 88 VAL A CA 1
ATOM 687 C C . VAL A 1 88 ? 7.335 -4.287 -3.381 1.00 96.06 88 VAL A C 1
ATOM 689 O O . VAL A 1 88 ? 6.507 -5.195 -3.331 1.00 96.06 88 VAL A O 1
ATOM 692 N N . ARG A 1 89 ? 8.624 -4.512 -3.111 1.00 96.06 89 ARG A N 1
ATOM 693 C CA . ARG A 1 89 ? 9.149 -5.827 -2.756 1.00 96.06 89 ARG A CA 1
ATOM 694 C C . ARG A 1 89 ? 8.407 -6.403 -1.550 1.00 96.06 89 ARG A C 1
ATOM 696 O O . ARG A 1 89 ? 8.213 -5.734 -0.536 1.00 96.06 89 ARG A O 1
ATOM 703 N N . GLY A 1 90 ? 8.015 -7.668 -1.674 1.00 96.31 90 GLY A N 1
ATOM 704 C CA . GLY A 1 90 ? 7.247 -8.385 -0.658 1.00 96.31 90 GLY A CA 1
ATOM 705 C C . GLY A 1 90 ? 5.747 -8.081 -0.669 1.00 96.31 90 GLY A C 1
ATOM 706 O O . GLY A 1 90 ? 5.016 -8.711 0.088 1.00 96.31 90 GLY A O 1
ATOM 707 N N . MET A 1 91 ? 5.254 -7.168 -1.519 1.00 97.62 91 MET A N 1
ATOM 708 C CA . MET A 1 91 ? 3.821 -6.868 -1.589 1.00 97.62 91 MET A CA 1
ATOM 709 C C . MET A 1 91 ? 3.009 -8.078 -2.057 1.00 97.62 91 MET A C 1
ATOM 711 O O . MET A 1 91 ? 1.987 -8.366 -1.443 1.00 97.62 91 MET A O 1
ATOM 715 N N . GLN A 1 92 ? 3.480 -8.812 -3.074 1.00 97.81 92 GLN A N 1
ATOM 716 C CA . GLN A 1 92 ? 2.812 -10.018 -3.580 1.00 97.81 92 GLN A CA 1
ATOM 717 C C . GLN A 1 92 ? 2.657 -11.090 -2.490 1.00 97.81 92 GLN A C 1
ATOM 719 O O . GLN A 1 92 ? 1.544 -11.519 -2.199 1.00 97.81 92 GLN A O 1
ATOM 724 N N . GLU A 1 93 ? 3.752 -11.455 -1.822 1.00 98.00 93 GLU A N 1
ATOM 725 C CA . GLU A 1 93 ? 3.749 -12.446 -0.737 1.00 98.00 93 GLU A CA 1
ATOM 726 C C . GLU A 1 93 ? 2.829 -12.012 0.416 1.00 98.00 93 GLU A C 1
ATOM 728 O O . GLU A 1 93 ? 1.981 -12.767 0.893 1.00 98.00 93 GLU A O 1
ATOM 733 N N . VAL A 1 94 ? 2.928 -10.747 0.835 1.00 98.44 94 VAL A N 1
ATOM 734 C CA . VAL A 1 94 ? 2.069 -10.206 1.893 1.00 98.44 94 VAL A CA 1
ATOM 735 C C . VAL A 1 94 ? 0.602 -10.168 1.466 1.00 98.44 94 VAL A C 1
ATOM 737 O O . VAL A 1 94 ? -0.276 -10.389 2.300 1.00 98.44 94 VAL A O 1
ATOM 740 N N . PHE A 1 95 ? 0.319 -9.908 0.191 1.00 98.31 95 PHE A N 1
ATOM 741 C CA . PHE A 1 95 ? -1.031 -9.922 -0.354 1.00 98.31 95 PHE A CA 1
ATOM 742 C C . PHE A 1 95 ? -1.629 -11.327 -0.345 1.00 98.31 95 PHE A C 1
ATOM 744 O O . PHE A 1 95 ? -2.788 -11.478 0.043 1.00 98.31 95 PHE A O 1
ATOM 751 N N . GLU A 1 96 ? -0.870 -12.345 -0.749 1.00 98.00 96 GLU A N 1
ATOM 752 C CA . GLU A 1 96 ? -1.286 -13.754 -0.767 1.00 98.00 96 GLU A CA 1
ATOM 753 C C . GLU A 1 96 ? -1.599 -14.292 0.632 1.00 98.00 96 GLU A C 1
ATOM 755 O O . GLU A 1 96 ? -2.580 -15.013 0.804 1.00 98.00 96 GLU A O 1
ATOM 760 N N . HIS A 1 97 ? -0.834 -13.867 1.638 1.00 98.25 97 HIS A N 1
ATOM 761 C CA . HIS A 1 97 ? -1.020 -14.258 3.039 1.00 98.25 97 HIS A CA 1
ATOM 762 C C . HIS A 1 97 ? -1.845 -13.259 3.867 1.00 98.25 97 HIS A C 1
ATOM 764 O O . HIS A 1 97 ? -1.914 -13.365 5.096 1.00 98.25 97 HIS A O 1
ATOM 770 N N . ALA A 1 98 ? -2.462 -12.268 3.223 1.00 98.12 98 ALA A N 1
ATOM 771 C CA . ALA A 1 98 ? -3.270 -11.268 3.902 1.00 98.12 98 ALA A CA 1
ATOM 772 C C . ALA A 1 98 ? -4.528 -11.886 4.529 1.00 98.12 98 ALA A C 1
ATOM 774 O O . ALA A 1 98 ? -5.165 -12.777 3.968 1.00 98.12 98 ALA A O 1
ATOM 775 N N . GLN A 1 99 ? -4.938 -11.341 5.670 1.00 96.50 99 GLN A N 1
ATOM 776 C CA . GLN A 1 99 ? -6.223 -11.661 6.288 1.00 96.50 99 GLN A CA 1
ATOM 777 C C . GLN A 1 99 ? -7.349 -10.823 5.669 1.00 96.50 99 GLN A C 1
ATOM 779 O O . GLN A 1 99 ? -7.115 -9.745 5.114 1.00 96.50 99 GLN A O 1
ATOM 784 N N . PHE A 1 100 ? -8.587 -11.295 5.798 1.00 96.31 100 PHE A N 1
ATOM 785 C CA . PHE A 1 100 ? -9.767 -10.559 5.352 1.00 96.31 100 PHE A CA 1
ATOM 786 C C . PHE A 1 100 ? -10.352 -9.726 6.492 1.00 96.31 100 PHE A C 1
ATOM 788 O O . PHE A 1 100 ? -10.655 -10.239 7.567 1.00 96.31 100 PHE A O 1
ATOM 795 N N . LEU A 1 101 ? -10.534 -8.435 6.235 1.00 93.56 101 LEU A N 1
ATOM 796 C CA . LEU A 1 101 ? -11.253 -7.505 7.091 1.00 93.56 101 LEU A CA 1
ATOM 797 C C . LEU A 1 101 ? -12.669 -7.316 6.540 1.00 93.56 101 LEU A C 1
ATOM 799 O O . LEU A 1 101 ? -12.830 -6.951 5.375 1.00 93.56 101 LEU A O 1
ATOM 803 N N . GLN A 1 102 ? -13.677 -7.537 7.381 1.00 93.38 102 GLN A N 1
ATOM 804 C CA . GLN A 1 102 ? -15.080 -7.277 7.053 1.00 93.38 102 GLN A CA 1
ATOM 805 C C . GLN A 1 102 ? -15.403 -5.792 7.249 1.00 93.38 102 GLN A C 1
ATOM 807 O O . GLN A 1 102 ? -15.136 -5.250 8.322 1.00 93.38 102 GLN A O 1
ATOM 812 N N . LEU A 1 103 ? -15.968 -5.138 6.231 1.00 86.50 103 LEU A N 1
ATOM 813 C CA . LEU A 1 103 ? -16.333 -3.714 6.278 1.00 86.50 103 LEU A CA 1
ATOM 814 C C . LEU A 1 103 ? -17.833 -3.466 6.514 1.00 86.50 103 LEU A C 1
ATOM 816 O O . LEU A 1 103 ? -18.199 -2.374 6.938 1.00 86.50 103 LEU A O 1
ATOM 820 N N . GLY A 1 104 ? -18.681 -4.471 6.276 1.00 87.06 104 GLY A N 1
ATOM 821 C CA . GLY A 1 104 ? -20.147 -4.3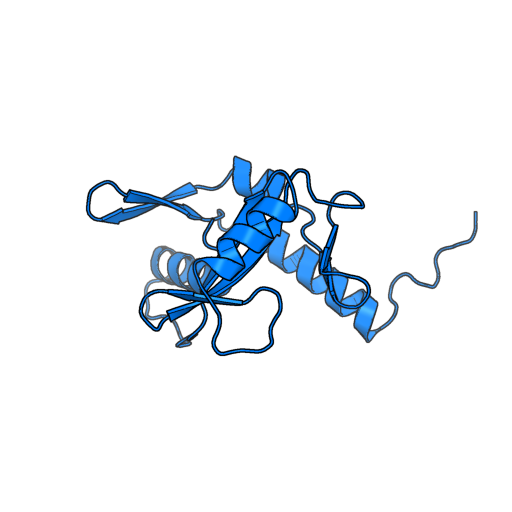67 6.293 1.00 87.06 104 GLY A CA 1
ATOM 822 C C . GLY A 1 104 ? -20.749 -4.954 5.015 1.00 87.06 104 GLY A C 1
ATOM 823 O O . GLY A 1 104 ? -20.032 -5.121 4.034 1.00 87.06 104 GLY A O 1
ATOM 824 N N . ASP A 1 105 ? -22.031 -5.325 5.031 1.00 89.12 105 ASP A N 1
ATOM 825 C CA . ASP A 1 105 ? -22.778 -5.822 3.856 1.00 89.12 105 ASP A CA 1
ATOM 826 C C . ASP A 1 105 ? -22.111 -6.988 3.095 1.00 89.12 105 ASP A C 1
ATOM 828 O O . ASP A 1 105 ? -22.237 -7.130 1.881 1.00 89.12 105 ASP A O 1
ATOM 832 N N . GLY A 1 106 ? -21.361 -7.831 3.814 1.00 90.94 106 GLY A N 1
ATOM 833 C CA . GLY A 1 106 ? -20.604 -8.947 3.233 1.00 90.94 106 GLY A CA 1
ATOM 834 C C . GLY A 1 106 ? -19.350 -8.534 2.449 1.00 90.94 106 GLY A C 1
ATOM 835 O O . GLY A 1 106 ? -18.673 -9.397 1.892 1.00 90.94 106 GLY A O 1
ATOM 836 N N . LEU A 1 107 ? -19.009 -7.243 2.415 1.00 94.38 107 LEU A N 1
ATOM 837 C CA . LEU A 1 107 ? -17.812 -6.738 1.758 1.00 94.38 107 LEU A CA 1
ATOM 838 C C . LEU A 1 107 ? -16.566 -7.030 2.597 1.00 94.38 107 LEU A C 1
ATOM 840 O O . LEU A 1 107 ? -16.387 -6.508 3.702 1.00 94.38 107 LEU A O 1
ATOM 844 N N . THR A 1 108 ? -15.652 -7.797 2.009 1.00 95.31 108 THR A N 1
ATOM 845 C CA . THR A 1 108 ? -14.321 -8.049 2.563 1.00 95.31 108 THR A CA 1
ATOM 846 C C . THR A 1 108 ? -13.249 -7.273 1.822 1.00 95.31 108 THR A C 1
ATOM 848 O O . THR A 1 108 ? -13.262 -7.207 0.592 1.00 95.31 108 THR A O 1
ATOM 851 N N . ILE A 1 109 ? -12.234 -6.818 2.551 1.00 95.38 109 ILE A N 1
ATOM 852 C CA . ILE A 1 109 ? -10.977 -6.354 1.964 1.00 95.38 109 ILE A CA 1
ATOM 853 C C . ILE A 1 109 ? -9.805 -7.152 2.523 1.00 95.38 109 ILE A C 1
ATOM 855 O O . ILE A 1 109 ? -9.820 -7.568 3.678 1.00 95.38 109 ILE A O 1
ATOM 859 N N . ARG A 1 110 ? -8.745 -7.325 1.732 1.00 97.88 110 ARG A N 1
ATOM 860 C CA . ARG A 1 110 ? -7.477 -7.844 2.260 1.00 97.88 110 ARG A CA 1
ATOM 861 C C . ARG A 1 110 ? -6.788 -6.787 3.120 1.00 97.88 110 ARG A C 1
ATOM 863 O O . ARG A 1 110 ? -6.736 -5.620 2.726 1.00 97.88 110 ARG A O 1
ATOM 870 N N . MET A 1 111 ? -6.209 -7.217 4.231 1.00 97.44 111 MET A N 1
ATOM 871 C CA . MET A 1 111 ? -5.355 -6.443 5.126 1.00 97.44 111 MET A CA 1
ATOM 872 C C . MET A 1 111 ? -4.166 -7.327 5.530 1.00 97.44 111 MET A C 1
ATOM 874 O O . MET A 1 111 ? -4.378 -8.493 5.863 1.00 97.44 111 MET A O 1
ATOM 878 N N . PRO A 1 112 ? -2.919 -6.831 5.526 1.00 97.88 112 PRO A N 1
ATOM 879 C CA . PRO A 1 112 ? -1.785 -7.655 5.907 1.00 97.88 112 PRO A CA 1
ATOM 880 C C . PRO A 1 112 ? -1.907 -8.095 7.370 1.00 97.88 112 PRO A C 1
ATOM 882 O O . PRO A 1 112 ? -2.478 -7.395 8.215 1.00 97.88 112 PRO A O 1
ATOM 885 N N . THR A 1 113 ? -1.347 -9.259 7.683 1.00 97.44 113 THR A N 1
ATOM 886 C CA . THR A 1 113 ? -1.118 -9.684 9.069 1.00 97.44 113 THR A CA 1
ATOM 887 C C . THR A 1 113 ? -0.132 -8.730 9.757 1.00 97.44 113 THR A C 1
ATOM 889 O O . THR A 1 113 ? 0.516 -7.909 9.104 1.00 97.44 113 THR A O 1
ATOM 892 N N . VAL A 1 114 ? 0.018 -8.826 11.082 1.00 95.94 114 VAL A N 1
ATOM 893 C CA . VAL A 1 114 ? 1.011 -8.014 11.814 1.00 95.94 114 VAL A CA 1
ATOM 894 C C . VAL A 1 114 ? 2.426 -8.261 11.275 1.00 95.94 114 VAL A C 1
ATOM 896 O O . VAL A 1 114 ? 3.169 -7.307 11.044 1.00 95.94 114 VAL A O 1
ATOM 899 N N . SER A 1 115 ? 2.783 -9.524 11.019 1.00 96.88 115 SER A N 1
ATOM 900 C CA . SER A 1 115 ? 4.083 -9.896 10.449 1.00 96.88 115 SER A CA 1
ATOM 901 C C . SER A 1 115 ? 4.250 -9.388 9.017 1.00 96.88 115 SER A C 1
ATOM 903 O O . SER A 1 115 ? 5.296 -8.828 8.697 1.00 96.88 115 SER A O 1
ATOM 905 N N . GLY A 1 116 ? 3.213 -9.492 8.179 1.00 97.81 116 GLY A N 1
ATOM 906 C CA . GLY A 1 116 ? 3.238 -8.952 6.819 1.00 97.81 116 GLY A CA 1
ATOM 907 C C . GLY A 1 116 ? 3.416 -7.432 6.803 1.00 97.81 116 GLY A C 1
ATOM 908 O O . GLY A 1 116 ? 4.251 -6.903 6.072 1.00 97.81 116 GLY A O 1
ATOM 909 N N . LEU A 1 117 ? 2.706 -6.712 7.676 1.00 96.31 117 LEU A N 1
ATOM 910 C CA . LEU A 1 117 ? 2.864 -5.264 7.815 1.00 96.31 117 LEU A CA 1
ATOM 911 C C . LEU A 1 117 ? 4.276 -4.890 8.292 1.00 96.31 117 LEU A C 1
ATOM 913 O O . LEU A 1 117 ? 4.859 -3.929 7.784 1.00 96.31 117 LEU A O 1
ATOM 917 N N . ALA A 1 118 ? 4.838 -5.643 9.242 1.00 96.44 118 ALA A N 1
ATOM 918 C CA . ALA A 1 118 ? 6.209 -5.449 9.705 1.00 96.44 118 ALA A CA 1
ATOM 919 C C . ALA A 1 118 ? 7.225 -5.658 8.570 1.00 96.44 118 ALA A C 1
ATOM 921 O O . ALA A 1 118 ? 8.114 -4.823 8.397 1.00 96.44 118 ALA A O 1
ATOM 922 N N . ALA A 1 119 ? 7.053 -6.699 7.748 1.00 97.00 119 ALA A N 1
ATOM 923 C CA . ALA A 1 119 ? 7.893 -6.958 6.579 1.00 97.00 119 ALA A CA 1
ATOM 924 C C . ALA A 1 119 ? 7.882 -5.786 5.585 1.00 97.00 119 ALA A C 1
ATOM 926 O O . ALA A 1 119 ? 8.943 -5.253 5.252 1.00 97.00 119 ALA A O 1
ATOM 927 N N . LEU A 1 120 ? 6.697 -5.295 5.200 1.00 96.31 120 LEU A N 1
ATOM 928 C CA . LEU A 1 120 ? 6.579 -4.134 4.307 1.00 96.31 120 LEU A CA 1
ATOM 929 C C . LEU A 1 120 ? 7.244 -2.879 4.897 1.00 96.31 120 LEU A C 1
ATOM 931 O O . LEU A 1 120 ? 7.901 -2.117 4.185 1.00 96.31 120 LEU A O 1
ATOM 935 N N . LYS A 1 121 ? 7.127 -2.657 6.214 1.00 93.88 121 LYS A N 1
ATOM 936 C CA . LYS A 1 121 ? 7.797 -1.530 6.882 1.00 93.88 121 LYS A CA 1
ATOM 937 C C . LYS A 1 121 ? 9.318 -1.674 6.907 1.00 93.88 121 LYS A C 1
ATOM 939 O O . LYS A 1 121 ? 9.990 -0.651 6.775 1.00 93.88 121 LYS A O 1
ATOM 944 N N . MET A 1 122 ? 9.853 -2.890 7.036 1.00 94.94 122 MET A N 1
ATOM 945 C CA . MET A 1 122 ? 11.295 -3.144 6.941 1.00 94.94 122 MET A CA 1
ATOM 946 C C . MET A 1 122 ? 11.826 -2.834 5.539 1.00 94.94 122 MET A C 1
ATOM 948 O O . MET A 1 122 ? 12.811 -2.105 5.431 1.00 94.94 122 MET A O 1
ATOM 952 N N . PHE A 1 123 ? 11.151 -3.287 4.475 1.00 93.38 123 PHE A N 1
ATOM 953 C CA . PHE A 1 123 ? 11.534 -2.936 3.100 1.00 93.38 123 PHE A CA 1
ATOM 954 C C . PHE A 1 123 ? 11.523 -1.422 2.881 1.00 93.38 123 PHE A C 1
ATOM 956 O O . PHE A 1 123 ? 12.529 -0.858 2.454 1.00 93.38 123 PHE A O 1
ATOM 963 N N . ALA A 1 124 ? 10.447 -0.742 3.285 1.00 89.69 124 ALA A N 1
ATOM 964 C CA . ALA A 1 124 ? 10.354 0.712 3.174 1.00 89.69 124 ALA A CA 1
ATOM 965 C C . ALA A 1 124 ? 11.429 1.450 4.000 1.00 89.69 124 ALA A C 1
ATOM 967 O O . ALA A 1 124 ? 11.865 2.539 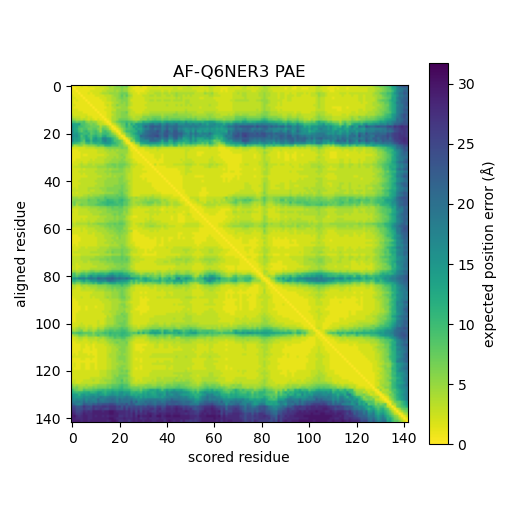3.634 1.00 89.69 124 ALA A O 1
ATOM 968 N N . TRP A 1 125 ? 11.840 0.902 5.148 1.00 90.19 125 TRP A N 1
ATOM 969 C CA . TRP A 1 125 ? 12.913 1.475 5.964 1.00 90.19 125 TRP A CA 1
ATOM 970 C C . TRP A 1 125 ? 14.290 1.304 5.316 1.00 90.19 125 TRP A C 1
ATOM 972 O O . TRP A 1 125 ? 15.049 2.273 5.267 1.00 90.19 125 TRP A O 1
ATOM 982 N N . LEU A 1 126 ? 14.586 0.121 4.771 1.00 88.69 126 LEU A N 1
ATOM 983 C CA . LEU A 1 126 ? 15.822 -0.135 4.028 1.00 88.69 126 LEU A CA 1
ATOM 984 C C . LEU A 1 126 ? 15.945 0.781 2.808 1.00 88.69 126 LEU A C 1
ATOM 986 O O . LEU A 1 126 ? 17.032 1.288 2.537 1.00 88.69 126 LEU A O 1
ATOM 990 N N . ASP A 1 127 ? 14.838 1.025 2.111 1.00 85.56 127 ASP A N 1
ATOM 991 C CA . ASP A 1 127 ? 14.798 1.893 0.935 1.00 85.56 127 ASP A CA 1
ATOM 992 C C . ASP A 1 127 ? 15.138 3.351 1.290 1.00 85.56 127 ASP A C 1
ATOM 994 O O . ASP A 1 127 ? 16.083 3.925 0.748 1.00 85.56 127 ASP A O 1
ATOM 998 N N . ARG A 1 128 ? 14.494 3.902 2.332 1.00 82.25 128 ARG A N 1
ATOM 999 C CA . ARG A 1 128 ? 14.836 5.235 2.872 1.00 82.25 128 ARG A CA 1
ATOM 1000 C C . ARG A 1 128 ? 16.277 5.318 3.374 1.00 82.25 128 ARG A C 1
ATOM 1002 O O . ARG A 1 128 ? 16.910 6.365 3.271 1.00 82.25 128 ARG A O 1
ATOM 1009 N N . GLY A 1 129 ? 16.801 4.234 3.947 1.00 75.12 129 GLY A N 1
ATOM 1010 C CA . GLY A 1 129 ? 18.198 4.149 4.370 1.00 75.12 129 GLY A CA 1
ATOM 1011 C C . GLY A 1 129 ? 19.165 4.259 3.190 1.00 75.12 129 GLY A C 1
ATOM 1012 O O . GLY A 1 129 ? 20.146 5.000 3.267 1.00 75.12 129 GLY A O 1
ATOM 1013 N N . ARG A 1 130 ? 18.871 3.573 2.079 1.00 73.50 130 ARG A N 1
ATOM 1014 C CA . ARG A 1 130 ? 19.668 3.634 0.842 1.00 73.50 130 ARG A CA 1
ATOM 1015 C C . ARG A 1 130 ? 19.673 5.031 0.239 1.00 73.50 130 ARG A C 1
ATOM 1017 O O . ARG A 1 130 ? 20.753 5.528 -0.063 1.00 73.50 130 ARG A O 1
ATOM 1024 N N . GLU A 1 131 ? 18.506 5.659 0.133 1.00 71.25 131 GLU A N 1
ATOM 1025 C CA . GLU A 1 131 ? 18.366 7.020 -0.393 1.00 71.25 131 GLU A CA 1
ATOM 1026 C C . GLU A 1 131 ? 19.103 8.044 0.481 1.00 71.25 131 GLU A C 1
ATOM 1028 O O . GLU A 1 131 ? 19.842 8.886 -0.023 1.00 71.25 131 GLU A O 1
ATOM 1033 N N . LYS A 1 132 ? 18.954 7.944 1.808 1.00 65.75 132 LYS A N 1
ATOM 1034 C CA . LYS A 1 132 ? 19.460 8.962 2.733 1.00 65.75 132 LYS A CA 1
ATOM 1035 C C . LYS A 1 132 ? 20.939 8.821 3.091 1.00 65.75 132 LYS A C 1
ATOM 1037 O O . LYS A 1 132 ? 21.575 9.835 3.366 1.00 65.75 132 LYS A O 1
ATOM 1042 N N . TYR A 1 133 ? 21.490 7.605 3.142 1.00 63.34 133 TYR A N 1
ATOM 1043 C CA . TYR A 1 133 ? 22.882 7.427 3.581 1.00 63.34 133 TYR A CA 1
ATOM 1044 C C . TYR A 1 133 ? 23.729 6.442 2.763 1.00 63.34 133 TYR A C 1
ATOM 1046 O O . TYR A 1 133 ? 24.838 6.122 3.181 1.00 63.34 133 TYR A O 1
ATOM 1054 N N . GLY A 1 134 ? 23.251 5.934 1.623 1.00 57.03 134 GLY A N 1
ATOM 1055 C CA . GLY A 1 134 ? 24.097 5.143 0.720 1.00 57.03 134 GLY A CA 1
ATOM 1056 C C . GLY A 1 134 ? 24.644 3.837 1.314 1.00 57.03 134 GLY A C 1
ATOM 1057 O O . GLY A 1 134 ? 25.701 3.377 0.897 1.00 57.03 134 GLY A O 1
ATOM 1058 N N . TRP A 1 135 ? 23.933 3.206 2.258 1.00 50.50 135 TRP A N 1
ATOM 1059 C CA . TRP A 1 135 ? 24.385 2.038 3.047 1.00 50.50 135 TRP A CA 1
ATOM 1060 C C . TRP A 1 135 ? 24.892 0.840 2.218 1.00 50.50 135 TRP A C 1
ATOM 1062 O O . TRP A 1 135 ? 25.526 -0.057 2.763 1.00 50.50 135 TRP A O 1
ATOM 1072 N N . PHE A 1 136 ? 24.623 0.812 0.909 1.00 54.06 136 PHE A N 1
ATOM 1073 C CA . PHE A 1 136 ? 24.993 -0.282 0.011 1.00 54.06 136 PHE A CA 1
ATOM 1074 C C . PHE A 1 136 ? 25.753 0.155 -1.258 1.00 54.06 136 PHE A C 1
ATOM 1076 O O . PHE A 1 136 ? 26.003 -0.683 -2.121 1.00 54.06 136 PHE A O 1
ATOM 1083 N N . SER A 1 137 ? 26.186 1.418 -1.391 1.00 47.09 137 SER A N 1
ATOM 1084 C CA . SER A 1 137 ? 27.012 1.859 -2.537 1.00 47.09 137 SER A CA 1
ATOM 1085 C C . SER A 1 137 ? 28.501 1.476 -2.429 1.00 47.09 137 SER A C 1
ATOM 1087 O O . SER A 1 137 ? 29.264 1.716 -3.360 1.00 47.09 137 SER A O 1
ATOM 1089 N N . LEU A 1 138 ? 28.919 0.811 -1.346 1.00 41.53 138 LEU A N 1
ATOM 1090 C CA . LEU A 1 138 ? 30.300 0.354 -1.109 1.00 41.53 138 LEU A CA 1
ATOM 1091 C C . LEU A 1 138 ? 30.557 -1.132 -1.442 1.00 41.53 138 LEU A C 1
ATOM 1093 O O . LEU A 1 138 ? 31.612 -1.664 -1.108 1.00 41.53 138 LEU A O 1
ATOM 1097 N N . GLY A 1 139 ? 29.628 -1.810 -2.122 1.00 41.41 139 GLY A N 1
ATOM 1098 C CA . GLY A 1 139 ? 29.669 -3.263 -2.340 1.00 41.41 139 GLY A CA 1
ATOM 1099 C C . GLY A 1 139 ? 29.680 -3.724 -3.800 1.00 41.41 139 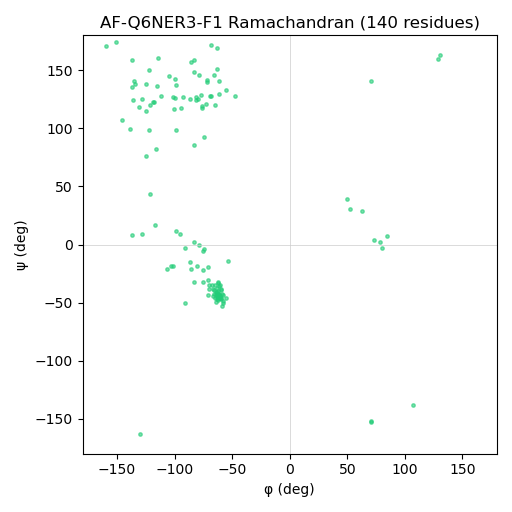GLY A C 1
ATOM 1100 O O . GLY A 1 139 ? 28.965 -4.663 -4.125 1.00 41.41 139 GLY A O 1
ATOM 1101 N N . LYS A 1 140 ? 30.455 -3.095 -4.694 1.00 38.44 140 LYS A N 1
ATOM 1102 C CA . LYS A 1 140 ? 30.864 -3.724 -5.968 1.00 38.44 140 LYS A CA 1
ATOM 1103 C C . LYS A 1 140 ? 32.381 -3.900 -6.005 1.00 38.44 140 LYS A C 1
ATOM 1105 O O . LYS A 1 140 ? 33.107 -3.104 -6.591 1.00 38.44 140 LYS A O 1
ATOM 1110 N N . ARG A 1 141 ? 32.845 -4.970 -5.369 1.00 35.31 141 ARG A N 1
ATOM 1111 C CA . ARG A 1 141 ? 34.025 -5.727 -5.791 1.00 35.31 141 ARG A CA 1
ATOM 1112 C C . ARG A 1 141 ? 33.667 -7.187 -5.595 1.00 35.31 141 ARG A C 1
ATOM 1114 O O . ARG A 1 141 ? 33.645 -7.605 -4.449 1.00 35.31 141 ARG A O 1
ATOM 1121 N N . TYR A 1 142 ? 33.286 -7.857 -6.675 1.00 39.44 142 TYR A N 1
ATOM 1122 C CA . TYR A 1 142 ? 33.807 -9.141 -7.150 1.00 39.44 142 TYR A CA 1
ATOM 1123 C C . TYR A 1 142 ? 33.396 -9.265 -8.617 1.00 39.44 142 TYR A C 1
ATOM 1125 O O . TYR A 1 142 ? 32.246 -8.871 -8.925 1.00 39.44 142 TYR A O 1
#

Radius of gyration: 16.44 Å; Cα contacts (8 Å, |Δi|>4): 207; chains: 1; bounding box: 57×31×42 Å

Organism: Corynebacterium diphtheriae (strain ATCC 700971 / NCTC 13129 / Biotype gravis) (NCBI:txid257309)

Sequence (142 aa):
MLVGARCRDIHQKNIVGGEASRATKDIDFALALENWELFRALKQRFPSTTNAWQSVLVEGITLDIIPFGELEEPLGEVSSGYTHKLNVRGMQEVFEHAQFLQLGDGLTIRMPTVSGLAALKMFAWLDRGREKYGWFSLGKRY

Solvent-accessible surface area (backbone atoms only — not comparable to full-atom values): 8292 Å² total; per-residue (Å²): 60,46,37,64,68,67,44,53,38,52,52,46,33,74,73,73,58,64,79,64,95,66,90,69,78,63,46,39,31,43,41,80,35,73,41,66,66,61,54,50,52,51,42,69,76,24,56,44,96,61,90,54,89,46,40,25,36,54,97,90,39,45,31,37,48,44,70,37,61,68,51,30,63,61,85,39,24,33,55,70,68,94,84,40,76,44,83,41,52,65,47,67,64,29,58,76,67,30,42,77,44,81,78,57,97,88,43,67,42,41,29,50,39,74,67,38,48,50,51,47,50,49,50,55,48,53,51,54,42,41,77,74,66,46,81,68,78,85,72,86,85,131